Protein AF-A0A1Y6CPX3-F1 (afdb_monomer)

Foldseek 3Di:
DDPPPPFDWAQQVLLVVVCVVVVVDDPVPDDSQSSVFCQLPPPDDRDPDQPPPPVDRCRSVNVQVVLVVQVKGKGWDFDDDDDPSITGIDIDIGGDDDDPPPPD

Nearest PDB structures (foldseek):
  1i59-assembly1_B  TM=6.926E-01  e=2.094E-04  Thermotoga maritima
  8c5v-assembly1_A  TM=7.919E-01  e=1.204E-03  Escherichia coli
  6blk-assembly2_D  TM=5.836E-01  e=3.377E-01  Mycolicibacterium hassiacum DSM 44199
  7lix-assembly1_A  TM=3.692E-01  e=7.095E+00  Porphyridium purpureum
  7liz-assembly1_A  TM=2.379E-01  e=6.233E+00  Porphyridium purpureum

Sequence (104 aa):
MTFKAIYPRLDMPRLQEKGLAAELINPEQASEEEIANIIFASGISTEEQVSEISGRGVGLDAVASYIRSGGGDIQIRLEGTRHGPYQPFKFHLVIPLLVDDRSA

Mean predicted aligned error: 8.28 Å

InterPro domains:
  IPR036890 Histidine kinase/HSP90-like ATPase superfamily [G3DSA:3.30.565.10] (6-97)
  IPR036890 Histidine kinase/HSP90-like ATPase superfamily [SSF55874] (26-77)
  IPR051315 Bacterial Chemotaxis Sensor Histidine Kinase CheA [PTHR43395] (12-78)

Structure (mmCIF, N/CA/C/O backbone):
data_AF-A0A1Y6CPX3-F1
#
_entry.id   AF-A0A1Y6CPX3-F1
#
loop_
_atom_site.group_PDB
_atom_site.id
_atom_site.type_symbol
_atom_site.label_atom_id
_atom_site.label_alt_id
_atom_site.label_comp_id
_atom_site.label_asym_id
_atom_site.label_entity_id
_atom_site.label_seq_id
_atom_site.pdbx_PDB_ins_code
_atom_site.Cartn_x
_atom_site.Cartn_y
_atom_site.Cartn_z
_atom_site.occupancy
_atom_site.B_iso_or_equiv
_atom_site.auth_seq_id
_atom_site.auth_comp_id
_atom_site.auth_asym_id
_atom_site.auth_atom_id
_atom_site.pdbx_PDB_model_num
ATOM 1 N N . MET A 1 1 ? -1.204 30.722 11.570 1.00 31.58 1 MET A N 1
ATOM 2 C CA . MET A 1 1 ? -0.700 30.404 10.215 1.00 31.58 1 MET A CA 1
ATOM 3 C C . MET A 1 1 ? -0.580 28.894 10.112 1.00 31.58 1 MET A C 1
ATOM 5 O O . MET A 1 1 ? 0.354 28.331 10.664 1.00 31.58 1 M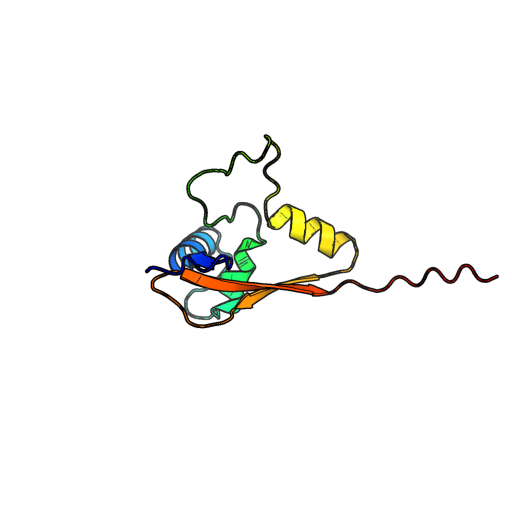ET A O 1
ATOM 9 N N . THR A 1 2 ? -1.555 28.222 9.505 1.00 32.78 2 THR A N 1
ATOM 10 C CA . THR A 1 2 ? -1.502 26.764 9.335 1.00 32.78 2 THR A CA 1
ATOM 11 C C . THR A 1 2 ? -0.741 26.475 8.050 1.00 32.78 2 THR A C 1
ATOM 13 O O . THR A 1 2 ? -1.263 26.707 6.962 1.00 32.78 2 THR A O 1
ATOM 16 N N . PHE A 1 3 ? 0.500 26.003 8.164 1.00 39.41 3 PHE A N 1
ATOM 17 C CA . PHE A 1 3 ? 1.205 25.402 7.036 1.00 39.41 3 PHE A CA 1
ATOM 18 C C . PHE A 1 3 ? 0.433 24.139 6.639 1.00 39.41 3 PHE A C 1
ATOM 20 O O . PHE A 1 3 ? 0.557 23.094 7.275 1.00 39.41 3 PHE A O 1
ATOM 27 N N . LYS A 1 4 ? -0.414 24.231 5.607 1.00 42.50 4 LYS A N 1
ATOM 28 C CA . LYS A 1 4 ? -0.954 23.051 4.928 1.00 42.50 4 LYS A CA 1
ATOM 29 C C . LYS A 1 4 ? 0.212 22.451 4.158 1.00 42.50 4 LYS A C 1
ATOM 31 O O . LYS A 1 4 ? 0.479 22.838 3.026 1.00 42.50 4 LYS A O 1
ATOM 36 N N . ALA A 1 5 ? 0.972 21.594 4.827 1.00 45.69 5 ALA A N 1
ATOM 37 C CA . ALA A 1 5 ? 2.076 20.898 4.203 1.00 45.69 5 ALA A CA 1
ATOM 38 C C . ALA A 1 5 ? 1.519 20.137 2.988 1.00 45.69 5 ALA A C 1
ATOM 40 O O . ALA A 1 5 ? 0.581 19.348 3.125 1.00 45.69 5 ALA A O 1
ATOM 41 N N . ILE A 1 6 ? 2.041 20.437 1.798 1.00 56.75 6 ILE A N 1
ATOM 42 C CA . ILE A 1 6 ? 1.611 19.877 0.504 1.00 56.75 6 ILE A CA 1
ATOM 43 C C . ILE A 1 6 ? 2.207 18.467 0.336 1.00 56.75 6 ILE A C 1
ATOM 45 O O . ILE A 1 6 ? 2.650 18.082 -0.739 1.00 56.75 6 ILE A O 1
ATOM 49 N N . TYR A 1 7 ? 2.292 17.713 1.431 1.00 63.56 7 TYR A N 1
ATOM 50 C CA . TYR A 1 7 ? 2.795 16.349 1.422 1.00 63.56 7 TYR A CA 1
ATOM 51 C C . TYR A 1 7 ? 1.606 15.393 1.355 1.00 63.56 7 TYR A C 1
ATOM 53 O O . TYR A 1 7 ? 0.600 15.620 2.045 1.00 63.56 7 TYR A O 1
ATOM 61 N N . PRO A 1 8 ? 1.691 14.346 0.523 1.00 77.44 8 PRO A N 1
ATOM 62 C CA . PRO A 1 8 ? 0.655 13.334 0.453 1.00 77.44 8 PRO A CA 1
ATOM 63 C C . PRO A 1 8 ? 0.555 12.614 1.805 1.00 77.44 8 PRO A C 1
ATOM 65 O O . PRO A 1 8 ? 1.549 12.408 2.506 1.00 77.44 8 PRO A O 1
ATOM 68 N N . ARG A 1 9 ? -0.676 12.298 2.209 1.00 87.00 9 ARG A N 1
ATOM 69 C CA . ARG A 1 9 ? -0.987 11.677 3.500 1.00 87.00 9 ARG A CA 1
ATOM 70 C C . ARG A 1 9 ? -2.025 10.578 3.306 1.00 87.00 9 ARG A C 1
ATOM 72 O O . ARG A 1 9 ? -2.949 10.764 2.521 1.00 87.00 9 ARG A O 1
ATOM 79 N N . LEU A 1 10 ? -1.876 9.478 4.036 1.00 89.38 10 LEU A N 1
ATOM 80 C CA . LEU A 1 10 ? -2.817 8.358 4.064 1.00 89.38 10 LEU A CA 1
ATOM 81 C C . LEU A 1 10 ? -3.712 8.439 5.290 1.00 89.38 10 LEU A C 1
ATOM 83 O O . LEU A 1 10 ? -3.223 8.713 6.383 1.00 89.38 10 LEU A O 1
ATOM 87 N N . ASP A 1 11 ? -4.998 8.157 5.111 1.00 92.06 11 ASP A N 1
ATOM 88 C CA . ASP A 1 11 ? -5.918 7.886 6.215 1.00 92.06 11 ASP A CA 1
ATOM 89 C C . ASP A 1 11 ? -5.748 6.424 6.656 1.00 92.06 11 ASP A C 1
ATOM 91 O O . ASP A 1 11 ? -6.233 5.498 6.001 1.00 92.06 11 ASP A O 1
ATOM 95 N N . MET A 1 12 ? -4.988 6.217 7.734 1.00 92.38 12 MET A N 1
ATOM 96 C CA . MET A 1 12 ? -4.600 4.879 8.191 1.00 92.38 12 MET A CA 1
ATOM 97 C C . MET A 1 12 ? -5.784 4.054 8.722 1.00 92.38 12 MET A C 1
ATOM 99 O O . MET A 1 12 ? -5.906 2.900 8.309 1.00 92.38 12 MET A O 1
ATOM 103 N N . PRO A 1 13 ? -6.687 4.603 9.563 1.00 93.19 13 PRO A N 1
ATOM 104 C CA . PRO A 1 13 ? -7.894 3.887 9.975 1.00 93.19 13 PRO A CA 1
ATOM 105 C C . PRO A 1 13 ? -8.759 3.434 8.796 1.00 93.19 13 PRO A C 1
ATOM 107 O O . PRO A 1 13 ? -9.201 2.287 8.762 1.00 93.19 13 PRO A O 1
ATOM 110 N N . ARG A 1 14 ? -8.957 4.302 7.796 1.00 91.12 14 ARG A N 1
ATOM 111 C CA . ARG A 1 14 ? -9.774 3.974 6.620 1.00 91.12 14 ARG A CA 1
ATOM 112 C C . ARG A 1 14 ? -9.135 2.898 5.743 1.00 91.12 14 ARG A C 1
ATOM 114 O O . ARG A 1 14 ? -9.847 2.052 5.204 1.00 91.12 14 ARG A O 1
ATOM 121 N N . LEU A 1 15 ? -7.807 2.914 5.596 1.00 91.62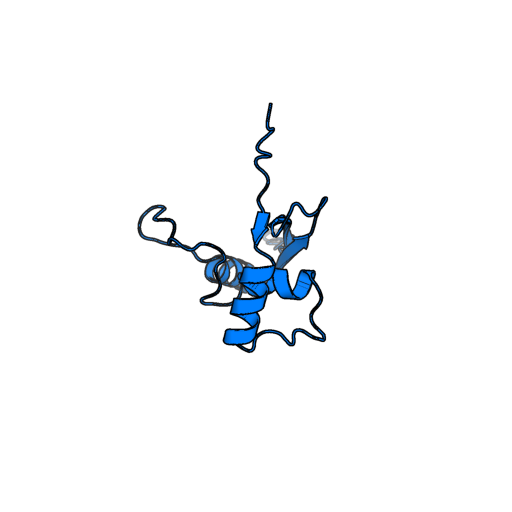 15 LEU A N 1
ATOM 122 C CA . LEU A 1 15 ? -7.085 1.822 4.937 1.00 91.62 15 LEU A CA 1
ATOM 123 C C . LEU A 1 15 ? -7.269 0.517 5.702 1.00 91.62 15 LEU A C 1
ATOM 125 O O . LEU A 1 15 ? -7.657 -0.476 5.100 1.00 91.62 15 LEU A O 1
ATOM 129 N N . GLN A 1 16 ? -7.066 0.523 7.018 1.00 92.81 16 GLN A N 1
ATOM 130 C CA . GLN A 1 16 ? -7.241 -0.673 7.832 1.00 92.81 16 GLN A CA 1
ATOM 131 C C . GLN A 1 16 ? -8.656 -1.253 7.683 1.00 92.81 16 GLN A C 1
ATOM 133 O O . GLN A 1 16 ? -8.792 -2.438 7.399 1.00 92.81 16 GLN A O 1
ATOM 138 N N . GLU A 1 17 ? -9.703 -0.430 7.775 1.00 92.88 17 GLU A N 1
ATOM 139 C CA . GLU A 1 17 ? -11.093 -0.865 7.570 1.00 92.88 17 GLU A CA 1
ATOM 140 C C . GLU A 1 17 ? -11.296 -1.528 6.198 1.00 92.88 17 GLU A C 1
ATOM 142 O O . GLU A 1 17 ? -11.838 -2.630 6.105 1.00 92.88 17 GLU A O 1
ATOM 147 N N . LYS A 1 18 ? -10.806 -0.892 5.128 1.00 90.31 18 LYS A N 1
ATOM 148 C CA . LYS A 1 18 ? -10.914 -1.425 3.763 1.00 90.31 18 LYS A CA 1
ATOM 149 C C . LYS A 1 18 ? -10.104 -2.703 3.565 1.00 90.31 18 LYS A C 1
ATOM 151 O O . LYS A 1 18 ? -10.574 -3.612 2.889 1.00 90.31 18 LYS A O 1
ATOM 156 N N . GLY A 1 19 ? -8.917 -2.786 4.158 1.00 91.81 19 GLY A N 1
ATOM 157 C CA . GLY A 1 19 ? -8.075 -3.977 4.123 1.00 91.81 19 GLY A CA 1
ATOM 158 C C . GLY A 1 19 ? -8.720 -5.163 4.825 1.00 91.81 19 GLY A C 1
ATOM 159 O O . GLY A 1 19 ? -8.650 -6.275 4.313 1.00 91.81 19 GLY A O 1
ATOM 160 N N . LEU A 1 20 ? -9.385 -4.925 5.958 1.00 92.81 20 LEU A N 1
ATOM 161 C CA . LEU A 1 20 ? -10.129 -5.953 6.685 1.00 92.81 20 LEU A CA 1
ATOM 162 C C . LEU A 1 20 ? -11.346 -6.430 5.900 1.00 92.81 20 LEU A C 1
ATOM 164 O O . LEU A 1 20 ? -11.544 -7.630 5.752 1.00 92.81 20 LEU A O 1
ATOM 168 N N . ALA A 1 21 ? -12.132 -5.496 5.360 1.00 91.75 21 ALA A N 1
ATOM 169 C CA . ALA A 1 21 ? -13.307 -5.819 4.554 1.00 91.75 21 ALA A CA 1
ATOM 170 C C . ALA A 1 21 ? -12.955 -6.594 3.272 1.00 91.75 21 ALA A C 1
ATOM 172 O O . ALA A 1 21 ? -13.764 -7.382 2.791 1.00 91.75 21 ALA A O 1
ATOM 173 N N . ALA A 1 22 ? -11.758 -6.368 2.726 1.00 90.62 22 ALA A N 1
ATOM 174 C CA . ALA A 1 22 ? -11.238 -7.066 1.554 1.00 90.62 22 ALA A CA 1
ATOM 175 C C . ALA A 1 22 ? -10.388 -8.307 1.896 1.00 90.62 22 ALA A C 1
ATOM 177 O O . ALA A 1 22 ? -9.809 -8.895 0.987 1.00 90.62 22 ALA A O 1
ATOM 178 N N . GLU A 1 23 ? -10.274 -8.681 3.178 1.00 93.38 23 GLU A N 1
ATOM 179 C CA . GLU A 1 23 ? -9.448 -9.804 3.661 1.00 93.38 23 GLU A CA 1
ATOM 180 C C . GLU A 1 23 ? -7.966 -9.728 3.225 1.00 93.38 23 GLU A C 1
ATOM 182 O O . GLU A 1 23 ? -7.273 -10.736 3.105 1.00 93.38 23 GLU A O 1
ATOM 187 N N . LEU A 1 24 ? -7.457 -8.513 2.995 1.00 91.50 24 LEU A N 1
ATOM 188 C CA . LEU A 1 24 ? -6.084 -8.255 2.544 1.00 91.50 24 LEU A CA 1
ATOM 189 C C . LEU A 1 24 ? -5.078 -8.176 3.696 1.00 91.50 24 LEU A C 1
ATOM 191 O O . LEU A 1 24 ? -3.873 -8.263 3.464 1.00 91.50 24 LEU A O 1
ATOM 195 N N . ILE A 1 25 ? -5.555 -7.967 4.925 1.00 91.81 25 ILE A N 1
ATOM 196 C CA . ILE A 1 25 ? -4.721 -7.844 6.125 1.00 91.81 25 ILE A CA 1
ATOM 197 C C . ILE A 1 25 ? -5.335 -8.597 7.300 1.00 91.81 25 ILE A C 1
ATOM 199 O O . ILE A 1 25 ? -6.554 -8.698 7.429 1.00 91.81 25 ILE A O 1
ATOM 203 N N . ASN A 1 26 ? -4.472 -9.041 8.210 1.00 90.69 26 ASN A N 1
ATOM 204 C CA . ASN A 1 26 ? -4.852 -9.433 9.561 1.00 90.69 26 ASN A CA 1
ATOM 205 C C . ASN A 1 26 ? -4.494 -8.277 10.514 1.00 90.69 26 ASN A C 1
ATOM 207 O O . ASN A 1 26 ? -3.314 -7.932 10.604 1.00 90.69 26 ASN A O 1
ATOM 211 N N . PRO A 1 27 ? -5.457 -7.670 11.232 1.00 77.81 27 PRO A N 1
ATOM 212 C CA . PRO A 1 27 ? -5.201 -6.461 12.013 1.00 77.81 27 PRO A CA 1
ATOM 213 C C . PRO A 1 27 ? -4.261 -6.702 13.198 1.00 77.81 27 PRO A C 1
ATOM 215 O O . PRO A 1 27 ? -3.647 -5.755 13.676 1.00 77.81 27 PRO A O 1
ATOM 218 N N . GLU A 1 28 ? -4.136 -7.944 13.671 1.00 85.62 28 GLU A N 1
ATOM 219 C CA . GLU A 1 28 ? -3.250 -8.284 14.790 1.00 85.62 28 GLU A CA 1
ATOM 220 C C . GLU A 1 28 ? -1.794 -8.503 14.361 1.00 85.62 28 GLU A C 1
ATOM 222 O O . GLU A 1 28 ? -0.901 -8.553 15.204 1.00 85.62 28 GLU A O 1
ATOM 227 N N . GLN A 1 29 ? -1.549 -8.657 13.057 1.00 90.19 29 GLN A N 1
ATOM 228 C CA . GLN A 1 29 ? -0.238 -9.030 12.518 1.00 90.19 29 GLN A CA 1
ATOM 229 C C . GLN A 1 29 ? 0.318 -8.009 11.525 1.00 90.19 29 GLN A C 1
ATOM 231 O O . GLN A 1 29 ? 1.530 -7.957 11.339 1.00 90.19 29 GLN A O 1
ATOM 236 N N . ALA A 1 30 ? -0.543 -7.206 10.898 1.00 91.62 30 ALA A N 1
ATOM 237 C CA . ALA A 1 30 ? -0.135 -6.246 9.887 1.00 91.62 30 ALA A CA 1
ATOM 238 C C . ALA A 1 30 ? 0.584 -5.040 10.506 1.00 91.62 30 ALA A C 1
ATOM 240 O O . ALA A 1 30 ? 0.059 -4.333 11.368 1.00 91.62 30 ALA A O 1
ATOM 241 N N . SER A 1 31 ? 1.783 -4.776 10.007 1.00 94.38 31 SER A N 1
ATOM 242 C CA . SER A 1 31 ? 2.522 -3.545 10.250 1.00 94.38 31 SER A CA 1
ATOM 243 C C . SER A 1 31 ? 1.853 -2.342 9.583 1.00 94.38 31 SER A C 1
ATOM 245 O O . SER A 1 31 ? 1.080 -2.459 8.629 1.00 94.38 31 SER A O 1
ATOM 247 N N . GLU A 1 32 ? 2.196 -1.139 10.044 1.00 92.81 32 GLU A N 1
ATOM 248 C CA . GLU A 1 32 ? 1.670 0.092 9.447 1.00 92.81 32 GLU A CA 1
ATOM 249 C C . GLU A 1 32 ? 2.078 0.244 7.974 1.00 92.81 32 GLU A C 1
ATOM 251 O O . GLU A 1 32 ? 1.306 0.770 7.174 1.00 92.81 32 GLU A O 1
ATOM 256 N N . GLU A 1 33 ? 3.262 -0.243 7.591 1.00 93.12 33 GLU A N 1
ATOM 257 C CA . GLU A 1 33 ? 3.678 -0.263 6.187 1.00 93.12 33 GLU A CA 1
ATOM 258 C C . GLU A 1 33 ? 2.837 -1.238 5.360 1.00 93.12 33 GLU A C 1
ATOM 260 O O . GLU A 1 33 ? 2.444 -0.892 4.247 1.00 93.12 33 GLU A O 1
ATOM 265 N N . GLU A 1 34 ? 2.525 -2.428 5.875 1.00 94.12 34 GLU A N 1
ATOM 266 C CA . GLU A 1 34 ? 1.657 -3.383 5.176 1.00 94.12 34 GLU A CA 1
ATOM 267 C C . GLU A 1 34 ? 0.260 -2.801 4.970 1.00 94.12 34 GLU A C 1
ATOM 269 O O . GLU A 1 34 ? -0.234 -2.807 3.844 1.00 94.12 34 GLU A O 1
ATOM 274 N N . ILE A 1 35 ? -0.320 -2.195 6.013 1.00 94.19 35 ILE A N 1
ATOM 275 C CA . ILE A 1 35 ? -1.605 -1.486 5.928 1.00 94.19 35 ILE A CA 1
ATOM 276 C C . ILE A 1 35 ? -1.537 -0.361 4.890 1.00 94.19 35 ILE A C 1
ATOM 278 O O . ILE A 1 35 ? -2.474 -0.176 4.124 1.00 94.19 35 ILE A O 1
ATOM 282 N N . ALA A 1 36 ? -0.438 0.390 4.825 1.00 92.62 36 ALA A N 1
ATOM 283 C CA . ALA A 1 36 ? -0.284 1.457 3.843 1.00 92.62 36 ALA A CA 1
ATOM 284 C C . ALA A 1 36 ? -0.186 0.929 2.400 1.00 92.62 36 ALA A C 1
ATOM 286 O O . ALA A 1 36 ? -0.755 1.515 1.479 1.00 92.62 36 ALA A O 1
ATOM 287 N N . ASN A 1 37 ? 0.517 -0.187 2.194 1.00 93.12 37 ASN A N 1
ATOM 288 C CA . ASN A 1 37 ? 0.766 -0.760 0.871 1.00 93.12 37 ASN A CA 1
ATOM 289 C C . ASN A 1 37 ? -0.466 -1.425 0.242 1.00 93.12 37 ASN A C 1
ATOM 291 O O . ASN A 1 37 ? -0.500 -1.585 -0.981 1.00 93.12 37 ASN A O 1
ATOM 295 N N . ILE A 1 38 ? -1.513 -1.730 1.017 1.00 93.00 38 ILE A N 1
ATOM 296 C CA . ILE A 1 38 ? -2.775 -2.238 0.455 1.00 93.00 38 ILE A CA 1
ATOM 297 C C . ILE A 1 38 ? -3.451 -1.230 -0.481 1.00 93.00 38 ILE A C 1
ATOM 299 O O . ILE A 1 38 ? -4.334 -1.611 -1.239 1.00 93.00 38 ILE A O 1
ATOM 303 N N . ILE A 1 39 ? -3.054 0.049 -0.456 1.00 88.94 39 ILE A N 1
ATOM 304 C CA . ILE A 1 39 ? -3.581 1.062 -1.377 1.00 88.94 39 ILE A CA 1
ATOM 305 C C . ILE A 1 39 ? -3.282 0.741 -2.853 1.00 88.94 39 ILE A C 1
ATOM 307 O O . ILE A 1 39 ? -3.915 1.292 -3.747 1.00 88.94 39 ILE A O 1
ATOM 311 N N . PHE A 1 40 ? -2.336 -0.166 -3.118 1.00 91.12 40 PHE A N 1
ATOM 312 C CA . PHE A 1 40 ? -2.069 -0.702 -4.454 1.00 91.12 40 PHE A CA 1
ATOM 313 C C . PHE A 1 40 ? -2.923 -1.923 -4.817 1.00 91.12 40 PHE A C 1
ATOM 315 O O . PHE A 1 40 ? -2.788 -2.442 -5.925 1.00 91.12 40 PHE A O 1
ATOM 322 N N . ALA A 1 41 ? -3.754 -2.427 -3.903 1.00 88.31 41 ALA A N 1
ATOM 323 C CA . ALA A 1 41 ? -4.706 -3.487 -4.202 1.00 88.31 41 ALA A CA 1
ATOM 324 C C . ALA A 1 41 ? -5.936 -2.913 -4.914 1.00 88.31 41 ALA A C 1
ATOM 326 O O . ALA A 1 41 ? -6.345 -1.772 -4.685 1.00 88.31 41 ALA A O 1
ATOM 327 N N . SER A 1 42 ? -6.535 -3.718 -5.791 1.00 84.25 42 SER A N 1
ATOM 328 C CA . SER A 1 42 ? -7.659 -3.253 -6.597 1.00 84.25 42 SER A CA 1
ATOM 329 C C . SER A 1 42 ? -8.879 -2.933 -5.737 1.00 84.25 42 SER A C 1
ATOM 331 O O . SER A 1 42 ? -9.195 -3.646 -4.786 1.00 84.25 42 SER A O 1
ATOM 333 N N . GLY A 1 43 ? -9.559 -1.832 -6.061 1.00 79.56 43 GLY A N 1
ATOM 334 C CA . GLY A 1 43 ? -10.735 -1.366 -5.322 1.00 79.56 43 GLY A CA 1
ATOM 335 C C . GLY A 1 43 ? -10.434 -0.688 -3.979 1.00 79.56 43 GLY A C 1
ATOM 336 O O . GLY A 1 43 ? -11.365 -0.237 -3.306 1.00 79.56 43 GLY A O 1
ATOM 337 N N . ILE A 1 44 ? -9.161 -0.554 -3.592 1.00 82.81 44 ILE A N 1
ATOM 338 C CA . ILE A 1 44 ? -8.770 0.199 -2.400 1.00 82.81 44 ILE A CA 1
ATOM 339 C C . ILE A 1 44 ? -8.478 1.657 -2.766 1.00 82.81 44 ILE A C 1
ATOM 341 O O . ILE A 1 44 ? -7.674 1.967 -3.638 1.00 82.81 44 ILE A O 1
ATOM 345 N N . SER A 1 45 ? -9.127 2.577 -2.054 1.00 75.31 45 SER A N 1
ATOM 346 C CA . SER A 1 45 ? -8.838 4.012 -2.090 1.00 75.31 45 SER A CA 1
ATOM 347 C C . SER A 1 45 ? -9.203 4.639 -0.749 1.00 75.31 45 SER A C 1
ATOM 349 O O . SER A 1 45 ? -10.165 4.220 -0.100 1.00 75.31 45 SER A O 1
ATOM 351 N N . THR A 1 46 ? -8.453 5.653 -0.327 1.00 71.00 46 THR A N 1
ATOM 352 C CA . THR A 1 46 ? -8.758 6.449 0.870 1.00 71.00 46 THR A CA 1
ATOM 353 C C . THR A 1 46 ? -9.682 7.627 0.588 1.00 71.00 46 THR A C 1
ATOM 355 O O . THR A 1 46 ? -10.164 8.243 1.531 1.00 71.00 46 THR A O 1
ATOM 358 N N . GLU A 1 47 ? -9.960 7.950 -0.675 1.00 66.12 47 GLU A N 1
ATOM 359 C CA . GLU A 1 47 ? -10.875 9.040 -1.017 1.00 66.12 47 GLU A CA 1
ATOM 360 C C . GLU A 1 47 ? -12.344 8.583 -0.861 1.00 66.12 47 GLU A C 1
ATOM 362 O O . GLU A 1 47 ? -12.692 7.429 -1.125 1.00 66.12 47 GLU A O 1
ATOM 367 N N . GLU A 1 48 ? -13.221 9.460 -0.358 1.00 48.34 48 GLU A N 1
ATOM 368 C CA . GLU A 1 48 ? -14.684 9.244 -0.372 1.00 48.34 48 GLU A CA 1
ATOM 369 C C . GLU A 1 48 ? -15.311 9.589 -1.713 1.00 48.34 48 GLU A C 1
ATOM 371 O O . GLU A 1 48 ? -16.302 8.983 -2.110 1.00 48.34 48 GLU A O 1
ATOM 376 N N . GLN A 1 49 ? -14.725 10.558 -2.409 1.00 39.19 49 GLN A N 1
ATOM 377 C CA . GLN A 1 49 ? -15.136 10.958 -3.741 1.00 39.19 49 GLN A CA 1
ATOM 378 C C . GLN A 1 49 ? -14.103 10.432 -4.722 1.00 39.19 49 GLN A C 1
ATOM 380 O O . GLN A 1 49 ? -12.908 10.630 -4.529 1.00 39.19 49 GLN A O 1
ATOM 385 N N . VAL A 1 50 ? -14.572 9.771 -5.777 1.00 46.62 50 VAL A N 1
ATOM 386 C CA . VAL A 1 50 ? -13.758 9.517 -6.964 1.00 46.62 50 VAL A CA 1
ATOM 387 C C . VAL A 1 50 ? -13.258 10.881 -7.429 1.00 46.62 50 VAL A C 1
ATOM 389 O O . VAL A 1 50 ? -14.072 11.713 -7.827 1.00 46.62 50 VAL A O 1
ATOM 392 N N . SER A 1 51 ? -11.957 11.163 -7.333 1.00 42.34 51 SER A N 1
ATOM 393 C CA . SER A 1 51 ? -11.442 12.386 -7.935 1.00 42.34 51 SER A CA 1
ATOM 394 C C . SER A 1 51 ? -11.641 12.271 -9.448 1.00 42.34 51 SER A C 1
ATOM 396 O O . SER A 1 51 ? -10.993 11.482 -10.135 1.00 42.34 51 SER A O 1
ATOM 398 N N . GLU A 1 52 ? -12.608 13.027 -9.980 1.00 33.62 52 GLU A N 1
ATOM 399 C CA . GLU A 1 52 ? -12.844 13.192 -11.416 1.00 33.62 52 GLU A CA 1
ATOM 400 C C . GLU A 1 52 ? -11.697 14.000 -12.039 1.00 33.62 52 GLU A C 1
ATOM 402 O O . GLU A 1 52 ? -11.880 15.065 -12.626 1.00 33.62 52 GLU A O 1
ATOM 407 N N . ILE A 1 53 ? -10.468 13.501 -11.935 1.00 38.75 53 ILE A N 1
ATOM 408 C CA . ILE A 1 53 ? -9.390 13.967 -12.789 1.00 38.75 53 ILE A CA 1
ATOM 409 C C . ILE A 1 53 ? -9.599 13.250 -14.128 1.00 38.75 53 ILE A C 1
ATOM 411 O O . ILE A 1 53 ? -9.074 12.173 -14.396 1.00 38.75 53 ILE A O 1
ATOM 415 N N . SER A 1 54 ? -10.422 13.871 -14.977 1.00 35.53 54 SER A N 1
ATOM 416 C CA . SER A 1 54 ? -10.501 13.609 -16.422 1.00 35.53 54 SER A CA 1
ATOM 417 C C . SER A 1 54 ? -11.192 12.311 -16.891 1.00 35.53 54 SER A C 1
ATOM 419 O O . SER A 1 54 ? -10.912 11.827 -17.987 1.00 35.53 54 SER A O 1
ATOM 421 N N . GLY A 1 55 ? -12.102 11.715 -16.109 1.00 35.94 55 GLY A N 1
ATOM 422 C CA . GLY A 1 55 ? -12.885 10.551 -16.575 1.00 35.94 55 GLY A CA 1
ATOM 423 C C . GLY A 1 55 ? -12.052 9.289 -16.865 1.00 35.94 55 GLY A C 1
ATOM 424 O O . GLY A 1 55 ? -12.503 8.383 -17.564 1.00 35.94 55 GLY A O 1
ATOM 425 N N . ARG A 1 56 ? -10.825 9.228 -16.336 1.00 48.25 56 ARG A N 1
ATOM 426 C CA . ARG A 1 56 ? -9.922 8.072 -16.388 1.00 48.25 56 ARG A CA 1
ATOM 427 C C . ARG A 1 56 ? -9.239 7.930 -15.035 1.00 48.25 56 ARG A C 1
ATOM 429 O O . ARG A 1 56 ? -8.034 8.132 -14.944 1.00 48.25 56 ARG A O 1
ATOM 436 N N . GLY A 1 57 ? -10.009 7.671 -13.979 1.00 49.38 57 GLY A N 1
ATOM 437 C CA . GLY A 1 57 ? -9.455 7.441 -12.645 1.00 49.38 57 GLY A CA 1
ATOM 438 C C . GLY A 1 57 ? -8.416 6.322 -12.701 1.00 49.38 57 GLY A C 1
ATOM 439 O O . GLY A 1 57 ? -8.772 5.149 -12.755 1.00 49.38 57 GLY A O 1
ATOM 440 N N . VAL A 1 58 ? -7.133 6.683 -12.756 1.00 61.25 58 VAL A N 1
ATOM 441 C CA . VAL A 1 58 ? -6.042 5.715 -12.690 1.00 61.25 58 VAL A CA 1
ATOM 442 C C . VAL A 1 58 ? -5.855 5.428 -11.211 1.00 61.25 58 VAL A C 1
ATOM 444 O O . VAL A 1 58 ? -5.219 6.201 -10.495 1.00 61.25 58 VAL A O 1
ATOM 447 N N . GLY A 1 59 ? -6.487 4.353 -10.746 1.00 74.50 59 GLY A N 1
ATOM 448 C CA . G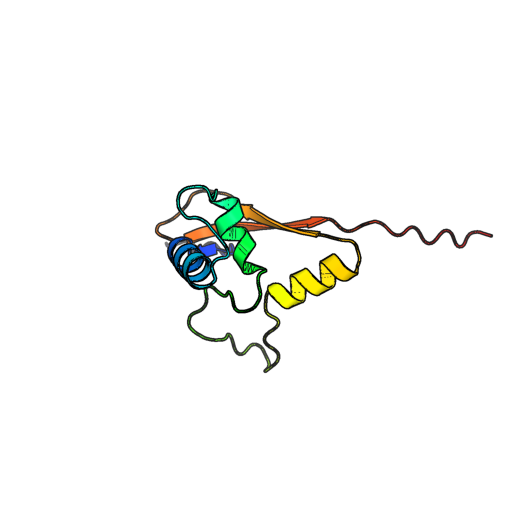LY A 1 59 ? -6.265 3.843 -9.403 1.00 74.50 59 GLY A CA 1
ATOM 449 C C . GLY A 1 59 ? -4.784 3.531 -9.188 1.00 74.50 59 GLY A C 1
ATOM 450 O O . GLY A 1 59 ? -4.036 3.237 -10.128 1.00 74.50 59 GLY A O 1
ATOM 451 N N . LEU A 1 60 ? -4.339 3.616 -7.935 1.00 85.25 60 LEU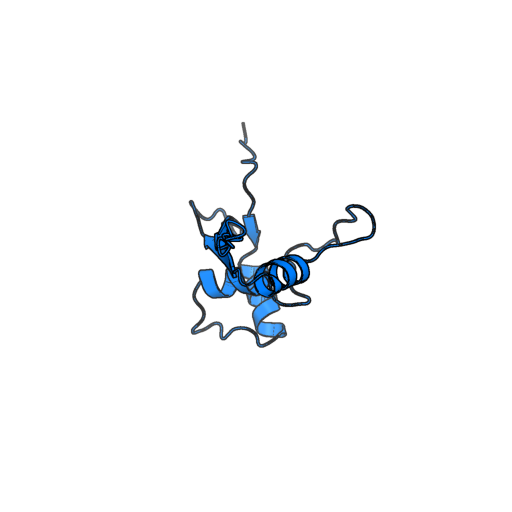 A N 1
ATOM 452 C CA . LEU A 1 60 ? -2.962 3.270 -7.580 1.00 85.25 60 LEU A CA 1
ATOM 453 C C . LEU A 1 60 ? -2.655 1.792 -7.884 1.00 85.25 60 LEU A C 1
ATOM 455 O O . LEU A 1 60 ? -1.499 1.454 -8.132 1.00 85.25 60 LEU A O 1
ATOM 459 N N . ASP A 1 61 ? -3.678 0.939 -7.977 1.00 86.56 61 ASP A N 1
ATOM 460 C CA . ASP A 1 61 ? -3.582 -0.434 -8.475 1.00 86.56 61 ASP A CA 1
ATOM 461 C C . ASP A 1 61 ? -3.128 -0.510 -9.943 1.00 86.56 61 ASP A C 1
ATOM 463 O O . ASP A 1 61 ? -2.215 -1.272 -10.266 1.00 86.56 61 AS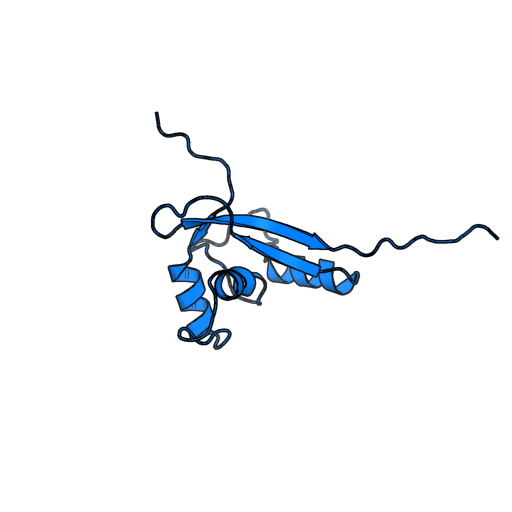P A O 1
ATOM 467 N N . ALA A 1 62 ? -3.683 0.322 -10.827 1.00 86.38 62 ALA A N 1
ATOM 468 C CA . ALA A 1 62 ? -3.276 0.401 -12.228 1.00 86.38 62 ALA A CA 1
ATOM 469 C C . ALA A 1 62 ? -1.836 0.924 -12.375 1.00 86.38 62 ALA A C 1
ATOM 471 O O . ALA A 1 62 ? -1.063 0.389 -13.173 1.00 86.38 62 ALA A O 1
ATOM 472 N N . VAL A 1 63 ? -1.447 1.920 -11.569 1.00 87.38 63 VAL A N 1
ATOM 473 C CA . VAL A 1 63 ? -0.059 2.421 -11.525 1.00 87.38 63 VAL A CA 1
ATOM 474 C C . VAL A 1 63 ? 0.900 1.318 -11.075 1.00 87.38 63 VAL A C 1
ATOM 476 O O . VAL A 1 63 ? 1.928 1.091 -11.715 1.00 87.38 63 VAL A O 1
ATOM 479 N N . ALA A 1 64 ? 0.556 0.600 -10.004 1.00 89.94 64 ALA A N 1
ATOM 480 C CA . ALA A 1 64 ? 1.376 -0.492 -9.499 1.00 89.94 64 ALA A CA 1
ATOM 481 C C . ALA A 1 64 ? 1.481 -1.651 -10.491 1.00 89.94 64 ALA A C 1
ATOM 483 O O . ALA A 1 64 ? 2.570 -2.189 -10.688 1.00 89.94 64 ALA A O 1
ATOM 484 N N . SER A 1 65 ? 0.380 -2.000 -11.158 1.00 90.94 65 SER A N 1
ATOM 485 C CA . SER A 1 65 ? 0.360 -3.016 -12.210 1.00 90.94 65 SER A CA 1
ATOM 486 C C . SER A 1 65 ? 1.283 -2.640 -13.372 1.00 90.94 65 SER A C 1
ATOM 488 O O . SER A 1 65 ? 2.109 -3.455 -13.779 1.00 90.94 65 SER A O 1
ATOM 490 N N . TYR A 1 66 ? 1.224 -1.389 -13.845 1.00 90.88 66 TYR A N 1
ATOM 491 C CA . TYR A 1 66 ? 2.101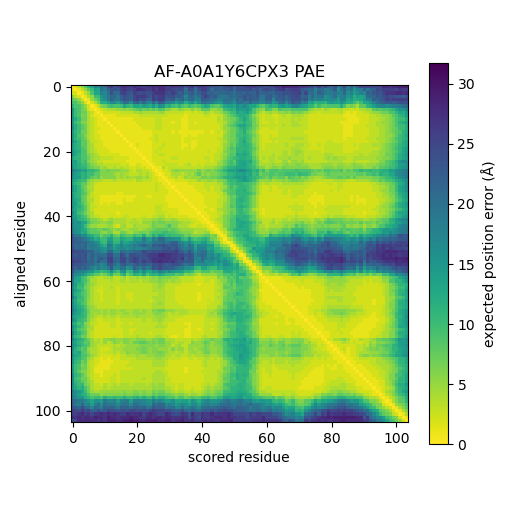 -0.894 -14.907 1.00 90.88 66 TYR A CA 1
ATOM 492 C C . TYR A 1 66 ? 3.584 -1.007 -14.532 1.00 90.88 66 TYR A C 1
ATOM 494 O O . TYR A 1 66 ? 4.365 -1.602 -15.276 1.00 90.88 66 TYR A O 1
ATOM 502 N N . ILE A 1 67 ? 3.969 -0.507 -13.354 1.00 92.44 67 ILE A N 1
ATOM 503 C CA . ILE A 1 67 ? 5.363 -0.547 -12.883 1.00 92.44 67 ILE A CA 1
ATOM 504 C C . ILE A 1 67 ? 5.856 -1.992 -12.749 1.00 92.44 67 ILE A C 1
ATOM 506 O O . ILE A 1 67 ? 6.940 -2.317 -13.237 1.00 92.44 67 ILE A O 1
ATOM 510 N N . ARG A 1 68 ? 5.044 -2.875 -12.154 1.00 93.44 68 ARG A N 1
ATOM 511 C CA . ARG A 1 68 ? 5.388 -4.294 -11.980 1.00 93.44 68 ARG A CA 1
ATOM 512 C C . ARG A 1 68 ? 5.466 -5.046 -13.306 1.00 93.44 68 ARG A C 1
ATOM 514 O O . ARG A 1 68 ? 6.348 -5.882 -13.473 1.00 93.44 68 ARG A O 1
ATOM 521 N N . SER A 1 69 ? 4.617 -4.713 -14.281 1.00 92.94 69 SER A N 1
ATOM 522 C CA . SER A 1 69 ? 4.691 -5.288 -15.634 1.00 92.94 69 SER A CA 1
ATOM 523 C C . SER A 1 69 ? 5.993 -4.937 -16.363 1.00 92.94 69 SER A C 1
ATOM 525 O O . SER A 1 69 ? 6.483 -5.729 -17.162 1.00 92.94 69 SER A O 1
ATOM 527 N N . GLY A 1 70 ? 6.588 -3.782 -16.042 1.00 91.12 70 GLY A N 1
ATOM 528 C CA . GLY A 1 70 ? 7.904 -3.364 -16.529 1.00 91.12 70 GLY A CA 1
ATOM 529 C C . GLY A 1 70 ? 9.079 -3.989 -15.769 1.00 91.12 70 GLY A C 1
ATOM 530 O O . GLY A 1 70 ? 10.217 -3.575 -15.973 1.00 91.12 70 GLY A O 1
ATOM 531 N N . GLY A 1 71 ? 8.820 -4.940 -14.866 1.00 93.06 71 GLY A N 1
ATOM 532 C CA . GLY A 1 71 ? 9.828 -5.568 -14.009 1.00 93.06 71 GLY A CA 1
ATOM 533 C C . GLY A 1 71 ? 10.288 -4.698 -12.836 1.00 93.06 71 GLY A C 1
ATOM 534 O O . GLY A 1 71 ? 11.267 -5.041 -12.178 1.00 93.06 71 GLY A O 1
ATOM 535 N N . GLY A 1 72 ? 9.620 -3.569 -12.588 1.00 94.81 72 GLY A N 1
ATOM 536 C CA . GLY A 1 72 ? 9.857 -2.730 -11.420 1.00 94.81 72 GLY A CA 1
ATOM 537 C C . GLY A 1 72 ? 9.023 -3.139 -10.209 1.00 94.81 72 GLY A C 1
ATOM 538 O O . GLY A 1 72 ? 8.270 -4.109 -10.231 1.00 94.81 72 GLY A O 1
ATOM 539 N N . ASP A 1 73 ? 9.117 -2.344 -9.152 1.00 95.12 73 ASP A N 1
ATOM 540 C CA . ASP A 1 73 ? 8.231 -2.403 -7.996 1.00 95.12 73 ASP A CA 1
ATOM 541 C C . ASP A 1 73 ? 7.910 -0.993 -7.484 1.00 95.12 73 ASP A C 1
ATOM 543 O O . ASP A 1 73 ? 8.656 -0.033 -7.706 1.00 95.12 73 ASP A O 1
ATOM 547 N N . ILE A 1 74 ? 6.776 -0.875 -6.799 1.00 92.75 74 ILE A N 1
ATOM 548 C CA . ILE A 1 74 ? 6.336 0.337 -6.114 1.00 92.75 74 ILE A CA 1
ATOM 549 C C . ILE A 1 74 ? 5.849 -0.019 -4.718 1.00 92.75 74 ILE A C 1
ATOM 551 O O . ILE A 1 74 ? 5.071 -0.957 -4.533 1.00 92.75 74 ILE A O 1
ATOM 555 N N . GLN A 1 75 ? 6.289 0.769 -3.742 1.00 93.88 75 GLN A N 1
ATOM 556 C CA . GLN A 1 75 ? 5.902 0.624 -2.345 1.00 93.88 75 GLN A CA 1
ATOM 557 C C . GLN A 1 75 ? 5.621 1.984 -1.713 1.00 93.88 75 GLN A C 1
ATOM 559 O O . GLN A 1 75 ? 6.199 3.004 -2.095 1.00 93.88 75 GLN A O 1
ATOM 564 N N . ILE A 1 76 ? 4.752 1.997 -0.709 1.00 92.00 76 ILE A N 1
ATOM 565 C CA . ILE A 1 76 ? 4.607 3.113 0.214 1.00 92.00 76 ILE A CA 1
ATOM 566 C C . ILE A 1 76 ? 5.670 2.976 1.299 1.00 92.00 76 ILE A C 1
ATOM 568 O O . ILE A 1 76 ? 5.802 1.919 1.916 1.00 92.00 76 ILE A O 1
ATOM 572 N N . ARG A 1 77 ? 6.386 4.070 1.565 1.00 93.69 77 ARG A N 1
ATOM 573 C CA . ARG A 1 77 ? 7.217 4.230 2.762 1.00 93.69 77 ARG A CA 1
ATOM 574 C C . ARG A 1 77 ? 6.644 5.343 3.617 1.00 93.69 77 ARG A C 1
ATOM 576 O O . ARG A 1 77 ? 6.460 6.460 3.129 1.00 93.69 77 ARG A O 1
ATOM 583 N N . LEU A 1 78 ? 6.347 5.027 4.872 1.00 91.69 78 LEU A N 1
ATOM 584 C CA . LEU A 1 78 ? 5.841 6.003 5.829 1.00 91.69 78 LEU A CA 1
ATOM 585 C C . LEU A 1 78 ? 6.970 6.943 6.247 1.00 91.69 78 LEU A C 1
ATOM 587 O O . LEU A 1 78 ? 8.099 6.510 6.472 1.00 91.69 78 LEU A O 1
ATOM 591 N N . GLU A 1 79 ? 6.669 8.235 6.343 1.00 89.50 79 GLU A N 1
ATOM 592 C CA . GLU A 1 79 ? 7.645 9.251 6.730 1.00 89.50 79 GLU A CA 1
ATOM 593 C C . GLU A 1 79 ? 7.030 10.300 7.649 1.00 89.50 79 GLU A C 1
ATOM 595 O O . GLU A 1 79 ? 5.816 10.510 7.681 1.00 89.50 79 GLU A O 1
ATOM 600 N N . GLY A 1 80 ? 7.897 10.996 8.382 1.00 87.88 80 GLY A N 1
ATOM 601 C CA . GLY A 1 80 ? 7.497 12.082 9.265 1.00 87.88 80 GLY A CA 1
ATOM 602 C C . GLY A 1 80 ? 6.583 11.638 10.408 1.00 87.88 80 GLY A C 1
ATOM 603 O O . GLY A 1 80 ? 6.447 10.458 10.731 1.00 87.88 80 GLY A O 1
ATOM 604 N N . THR A 1 81 ? 5.967 12.628 11.048 1.00 87.88 81 THR A N 1
ATOM 605 C CA . THR A 1 81 ? 5.105 12.415 12.211 1.00 87.88 81 THR A CA 1
ATOM 606 C C . THR A 1 81 ? 3.648 12.287 11.780 1.00 87.88 81 THR A C 1
ATOM 608 O O . THR A 1 81 ? 3.153 13.080 10.974 1.00 87.88 81 THR A O 1
ATOM 611 N N . ARG A 1 82 ? 2.935 11.311 12.351 1.00 87.44 82 ARG A N 1
ATOM 612 C CA . ARG A 1 82 ? 1.483 11.183 12.198 1.00 87.44 82 ARG A CA 1
ATOM 613 C C . ARG A 1 82 ? 0.766 12.391 12.802 1.00 87.44 82 ARG A C 1
ATOM 615 O O . ARG A 1 82 ? 1.061 12.798 13.924 1.00 87.44 82 ARG A O 1
ATOM 622 N N . HIS A 1 83 ? -0.234 12.914 12.099 1.00 87.69 83 HIS A N 1
ATOM 623 C CA . HIS A 1 83 ? -1.102 13.977 12.604 1.00 87.69 83 HIS A CA 1
ATOM 624 C C . HIS A 1 83 ? -2.566 13.535 12.542 1.00 87.69 83 HIS A C 1
ATOM 626 O O . HIS A 1 83 ? -3.202 13.580 11.487 1.00 87.69 83 HIS A O 1
ATOM 632 N N . GLY A 1 84 ? -3.110 13.111 13.687 1.00 89.62 84 GLY A N 1
ATOM 633 C CA . GLY A 1 84 ? -4.443 12.507 13.744 1.00 89.62 84 GLY A CA 1
ATOM 634 C C . GLY A 1 84 ? -4.473 11.167 12.990 1.00 89.62 84 GLY A C 1
ATOM 635 O O . GLY A 1 84 ? -3.552 10.375 13.176 1.00 89.62 84 GLY A O 1
ATOM 636 N N . PRO A 1 85 ? -5.476 10.898 12.132 1.00 89.94 85 PRO A N 1
ATOM 637 C CA . PRO A 1 85 ? -5.524 9.663 11.339 1.00 89.94 85 PRO A CA 1
ATOM 638 C C . PRO A 1 85 ? -4.559 9.680 10.142 1.00 89.94 85 PRO A C 1
ATOM 640 O O . PRO A 1 85 ? -4.356 8.654 9.495 1.00 89.94 85 PRO A O 1
ATOM 643 N N . TYR A 1 86 ? -3.966 10.842 9.842 1.00 90.00 86 TYR A N 1
ATOM 644 C CA . TYR A 1 86 ? -3.215 11.071 8.618 1.00 90.00 86 TYR A CA 1
ATOM 645 C C . TYR A 1 86 ? -1.717 10.820 8.797 1.00 90.00 86 TYR A C 1
ATOM 647 O O . TYR A 1 86 ? -1.037 11.535 9.543 1.00 90.00 86 TYR A O 1
ATOM 655 N N . GLN A 1 87 ? -1.197 9.846 8.056 1.00 90.94 87 GLN A N 1
ATOM 656 C CA . GLN A 1 87 ? 0.213 9.476 8.020 1.00 90.94 87 GLN A CA 1
ATOM 657 C C . GLN A 1 87 ? 0.878 10.002 6.736 1.00 90.94 87 GLN A C 1
ATOM 659 O O . GLN A 1 87 ? 0.449 9.622 5.645 1.00 90.94 87 GLN A O 1
ATOM 664 N N . PRO A 1 88 ? 1.912 10.860 6.816 1.00 90.75 88 PRO A N 1
ATOM 665 C CA . PRO A 1 88 ? 2.691 11.235 5.641 1.00 90.75 88 PRO A CA 1
ATOM 666 C C . PRO A 1 88 ? 3.466 10.042 5.074 1.00 90.75 88 PRO A C 1
ATOM 668 O O . PRO A 1 88 ? 3.868 9.130 5.805 1.00 90.75 88 PRO A O 1
ATOM 671 N N . PHE A 1 89 ? 3.670 10.051 3.760 1.00 90.12 89 PHE A N 1
ATOM 672 C CA . PHE A 1 89 ? 4.349 8.968 3.063 1.00 90.12 89 PHE A CA 1
ATOM 673 C C . PHE A 1 89 ? 5.053 9.446 1.793 1.00 90.12 89 PHE A C 1
ATOM 675 O O . PHE A 1 89 ? 4.795 10.540 1.288 1.00 90.12 89 PHE A O 1
ATOM 682 N N . LYS A 1 90 ? 5.889 8.569 1.239 1.00 89.75 90 LYS A N 1
ATOM 683 C CA . LYS A 1 90 ? 6.451 8.687 -0.106 1.00 89.75 90 LYS A CA 1
ATOM 684 C C . LYS A 1 90 ? 6.250 7.402 -0.901 1.00 89.75 90 LYS A C 1
ATOM 686 O O . LYS A 1 90 ? 6.163 6.311 -0.334 1.00 89.75 90 LYS A O 1
ATOM 691 N N . PHE A 1 91 ? 6.241 7.537 -2.223 1.00 90.56 91 PHE A N 1
ATOM 692 C CA . PHE A 1 91 ? 6.387 6.401 -3.123 1.00 90.56 91 PHE A CA 1
ATOM 693 C C . PHE A 1 91 ? 7.863 6.026 -3.236 1.00 90.56 91 PHE A C 1
ATOM 695 O O . PHE A 1 91 ? 8.719 6.876 -3.478 1.00 90.56 91 PHE A O 1
ATOM 702 N N . HIS A 1 92 ? 8.150 4.745 -3.070 1.00 93.00 92 HIS A N 1
ATOM 703 C CA . HIS A 1 92 ? 9.450 4.155 -3.326 1.00 93.00 92 HIS A CA 1
ATOM 704 C C . HIS A 1 92 ? 9.336 3.299 -4.587 1.00 93.00 92 HIS A C 1
ATOM 706 O O . HIS A 1 92 ? 8.665 2.270 -4.570 1.00 93.00 92 HIS A O 1
ATOM 712 N N . LEU A 1 93 ? 9.953 3.757 -5.679 1.00 94.06 93 LEU A N 1
ATOM 713 C CA . LEU A 1 93 ? 9.995 3.055 -6.961 1.00 94.06 93 LEU A CA 1
ATOM 714 C C . LEU A 1 93 ? 11.345 2.377 -7.142 1.00 94.06 93 LEU A C 1
ATOM 716 O O . LEU A 1 93 ? 12.386 3.021 -7.017 1.00 94.06 93 LEU A O 1
ATOM 720 N N . VAL A 1 94 ? 11.307 1.10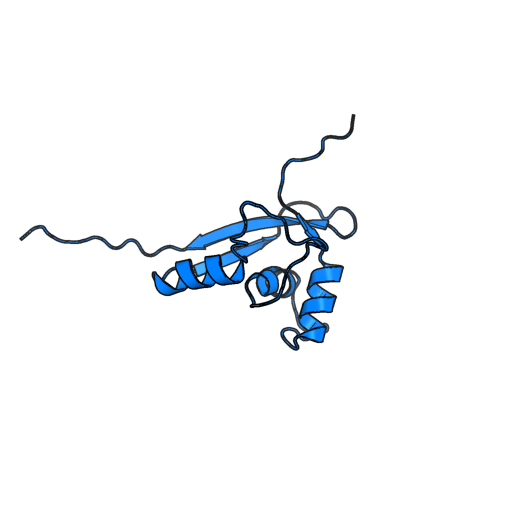9 -7.523 1.00 94.25 94 VAL A N 1
ATOM 721 C CA . VAL A 1 94 ? 12.469 0.365 -8.001 1.00 94.25 94 VAL A C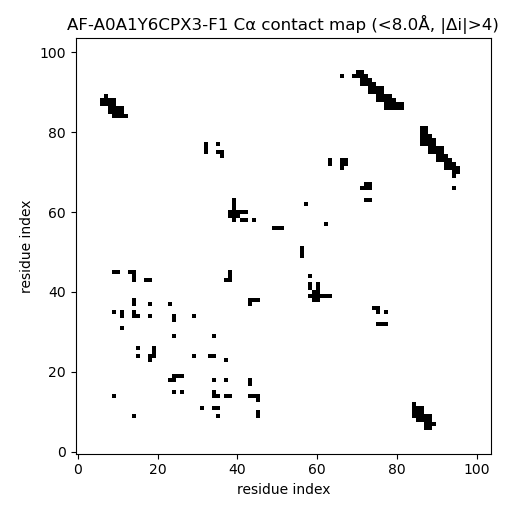A 1
ATOM 722 C C . VAL A 1 94 ? 12.199 0.028 -9.456 1.00 94.25 94 VAL A C 1
ATOM 724 O O . VAL A 1 94 ? 11.225 -0.648 -9.754 1.00 94.25 94 VAL A O 1
ATOM 727 N N . ILE A 1 95 ? 13.024 0.517 -10.376 1.00 93.56 95 ILE A N 1
ATOM 728 C CA . ILE A 1 95 ? 12.881 0.222 -11.806 1.00 93.56 95 ILE A CA 1
ATOM 729 C C . ILE A 1 95 ? 14.178 -0.431 -12.283 1.00 93.56 95 ILE A C 1
ATOM 731 O O . ILE A 1 95 ? 15.251 0.127 -12.030 1.00 93.56 95 ILE A O 1
ATOM 735 N N . PRO A 1 96 ? 14.117 -1.589 -12.962 1.00 89.12 96 PRO A N 1
ATOM 736 C CA . PRO A 1 96 ? 15.300 -2.189 -13.551 1.00 89.12 96 PRO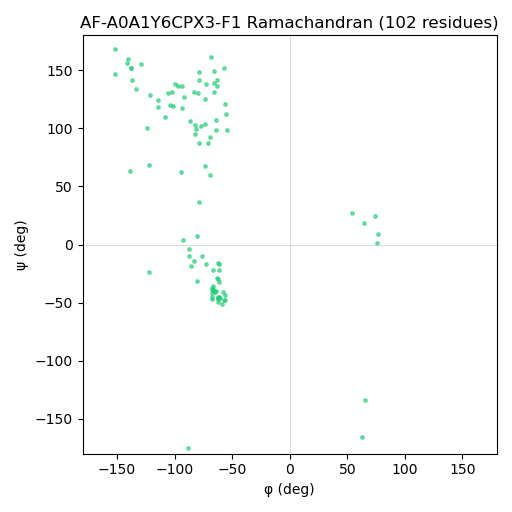 A CA 1
ATOM 737 C C . PRO A 1 96 ? 15.834 -1.288 -14.667 1.00 89.12 96 PRO A C 1
ATOM 739 O O . PRO A 1 96 ? 15.101 -0.858 -15.558 1.00 89.12 96 PRO A O 1
ATOM 742 N N . LEU A 1 97 ? 17.137 -1.018 -14.638 1.00 85.69 97 LEU A N 1
ATOM 743 C CA . LEU A 1 97 ? 17.825 -0.396 -15.762 1.00 85.69 97 LEU A CA 1
ATOM 744 C C . LEU A 1 97 ? 17.971 -1.442 -16.867 1.00 85.69 97 LEU A C 1
ATOM 746 O O . LEU A 1 97 ? 18.822 -2.327 -16.787 1.00 85.69 97 LEU A O 1
ATOM 750 N N . LEU A 1 98 ? 17.139 -1.340 -17.901 1.00 75.38 98 LEU A N 1
ATOM 751 C CA . LEU A 1 98 ? 17.390 -2.039 -19.153 1.00 75.38 98 LEU A CA 1
ATOM 752 C C . LEU A 1 98 ? 18.473 -1.267 -19.906 1.00 75.38 98 LEU A C 1
ATOM 754 O O . LEU A 1 98 ? 18.214 -0.213 -20.485 1.00 75.38 98 LEU A O 1
ATOM 758 N N . VAL A 1 99 ? 19.700 -1.779 -19.862 1.00 71.69 99 VAL A N 1
ATOM 759 C CA . VAL A 1 99 ? 20.758 -1.341 -20.771 1.00 71.69 99 VAL A CA 1
ATOM 760 C C . VAL A 1 99 ? 20.546 -2.110 -22.070 1.00 71.69 99 VAL A C 1
ATOM 762 O O . VAL A 1 99 ? 20.816 -3.306 -22.137 1.00 71.69 99 VAL A O 1
ATOM 765 N N . ASP A 1 100 ? 19.986 -1.441 -23.078 1.00 69.00 100 ASP A N 1
ATOM 766 C CA . ASP A 1 100 ? 19.925 -1.969 -24.442 1.00 69.00 100 ASP A CA 1
ATOM 767 C C . ASP A 1 100 ? 21.359 -1.962 -24.983 1.00 69.00 100 ASP A C 1
ATOM 769 O O . ASP A 1 100 ? 21.853 -0.941 -25.463 1.00 69.00 100 ASP A O 1
ATOM 773 N N . ASP A 1 101 ? 22.068 -3.081 -24.824 1.00 62.81 101 ASP A N 1
ATOM 774 C CA . ASP A 1 101 ? 23.392 -3.282 -25.411 1.00 62.81 101 ASP A CA 1
ATOM 775 C C . ASP A 1 101 ? 23.249 -3.519 -26.920 1.00 62.81 101 ASP A C 1
ATOM 777 O O . ASP A 1 101 ? 23.445 -4.612 -27.447 1.00 62.81 101 ASP A O 1
ATOM 781 N N . ARG A 1 102 ? 22.831 -2.473 -27.637 1.00 61.16 102 ARG A N 1
ATOM 782 C CA . ARG A 1 102 ? 22.935 -2.393 -29.096 1.00 61.16 102 ARG A CA 1
ATOM 783 C C . ARG A 1 102 ? 24.213 -1.654 -29.451 1.00 61.16 102 ARG A C 1
ATOM 785 O O . ARG A 1 102 ? 24.183 -0.576 -30.038 1.00 61.16 102 ARG A O 1
ATOM 792 N N . SER A 1 103 ? 25.330 -2.253 -29.057 1.00 56.84 103 SER A N 1
ATOM 793 C CA . SER A 1 103 ? 26.663 -1.938 -29.564 1.00 56.84 103 SER A CA 1
ATOM 794 C C . SER A 1 103 ? 27.275 -3.210 -30.155 1.00 56.84 103 SER A C 1
ATOM 796 O O . SER A 1 103 ? 28.208 -3.779 -29.597 1.00 56.84 103 SER A O 1
ATOM 798 N N . ALA A 1 104 ? 26.723 -3.679 -31.276 1.00 50.72 104 ALA A N 1
ATOM 799 C CA . ALA A 1 104 ? 27.349 -4.672 -32.149 1.00 50.72 104 ALA A CA 1
ATOM 800 C C . ALA A 1 104 ? 27.023 -4.353 -33.610 1.00 50.72 104 ALA A C 1
ATOM 802 O O . ALA A 1 104 ? 25.835 -4.071 -33.892 1.00 50.72 104 ALA A O 1
#

Solvent-accessible surface area (backbone atoms only — not comparable to full-atom values): 6519 Å² total; per-residue (Å²): 135,83,80,76,71,94,62,58,61,43,47,50,64,60,35,45,53,54,29,48,77,66,69,73,49,51,87,92,73,54,49,73,54,57,45,54,41,47,43,45,39,83,95,46,70,78,65,92,61,83,68,78,63,81,88,57,74,76,47,52,24,57,55,43,50,52,41,39,74,68,65,23,44,71,43,55,43,79,41,87,74,70,58,82,63,33,35,31,48,45,83,47,76,46,70,68,83,80,76,80,85,82,84,125

Radius of gyration: 16.43 Å; Cα contacts (8 Å, |Δi|>4): 131; chains: 1; bounding box: 42×40×47 Å

pLDDT: mean 79.85, std 18.74, range [31.58, 95.12]

Organism: NCBI:txid1513793

Secondary structure (DSSP, 8-state):
--------EEEHHHHHHHHHHTT---TTT--HHHHHHGGGSTT--S-SS---STT----HHHHHHHHHHTT-EEEEEE-S--BTTEEEEEEEEE----------